Protein AF-A0A1G6ANL2-F1 (afdb_monomer)

Foldseek 3Di:
DDDDDWDWDQPPVVRDIDTDDDQLLPDDDDPVLCVLCLLLLLQLVVLVVLVVCCVVPVVQRVPHDPVSVCCVQCPPDDPVDDDPPDDNSVVSVVSNVCVVVVSNVPRDSVSNSVSSVVRGPDD

Radius of gyration: 17.36 Å; Cα contacts (8 Å, |Δi|>4): 118; chains: 1; bounding box: 47×36×40 Å

Nearest PDB structures (foldseek):
  7piw-assembly1_R  TM=2.664E-01  e=6.854E+00  Dunaliella salina
  3qhc-assembly1_A  TM=2.373E-01  e=8.122E+00  Cyanophora paradoxa

Structure (mmCIF, N/CA/C/O backbone):
data_AF-A0A1G6ANL2-F1
#
_entry.id   AF-A0A1G6ANL2-F1
#
loop_
_atom_site.group_PDB
_atom_site.id
_atom_site.type_symbol
_atom_site.label_atom_id
_atom_site.label_alt_id
_atom_site.label_comp_id
_atom_site.label_asym_id
_atom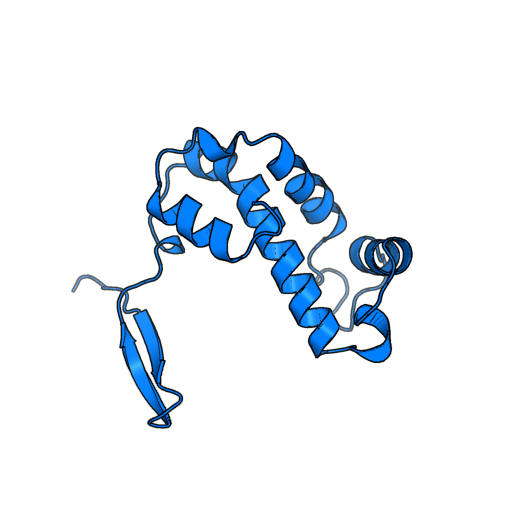_site.label_entity_id
_atom_site.label_seq_id
_atom_site.pdbx_PDB_ins_code
_atom_site.Cartn_x
_atom_site.Cartn_y
_atom_site.Cartn_z
_atom_site.occupancy
_atom_site.B_iso_or_equiv
_atom_site.auth_seq_id
_atom_site.auth_comp_id
_atom_site.auth_asym_id
_atom_site.auth_atom_id
_atom_site.pdbx_PDB_model_num
ATOM 1 N N . MET A 1 1 ? -32.450 11.379 9.507 1.00 54.84 1 MET A N 1
ATOM 2 C CA . MET A 1 1 ? -31.888 10.069 9.114 1.00 54.84 1 MET A CA 1
ATOM 3 C C . MET A 1 1 ? -30.377 10.179 9.186 1.00 54.84 1 MET A C 1
ATOM 5 O O . MET A 1 1 ? -29.856 11.159 8.671 1.00 54.84 1 MET A O 1
ATOM 9 N N . SER A 1 2 ? -29.697 9.248 9.853 1.00 81.88 2 SER A N 1
ATOM 10 C CA . SER A 1 2 ? -28.235 9.128 9.804 1.00 81.88 2 SER A CA 1
ATOM 11 C C . SER A 1 2 ? -27.862 8.172 8.675 1.00 81.88 2 SER A C 1
ATOM 13 O O . SER A 1 2 ? -28.445 7.095 8.570 1.00 81.88 2 SER A O 1
ATOM 15 N N . PHE A 1 3 ? -26.925 8.573 7.821 1.00 82.56 3 PHE A N 1
ATOM 16 C CA . PHE A 1 3 ? -26.337 7.680 6.827 1.00 82.56 3 PHE A CA 1
ATOM 17 C C . PHE A 1 3 ? -25.556 6.558 7.531 1.00 82.56 3 PHE A C 1
ATOM 19 O O . PHE A 1 3 ? -24.914 6.803 8.551 1.00 82.56 3 PHE A O 1
ATOM 26 N N . SER A 1 4 ? -25.620 5.340 6.993 1.00 84.62 4 SER A N 1
ATOM 27 C CA . SER A 1 4 ? -24.825 4.193 7.435 1.00 84.62 4 SER A CA 1
ATOM 28 C C . SER A 1 4 ? -24.197 3.558 6.200 1.00 84.62 4 SER A C 1
ATOM 30 O O . SER A 1 4 ? -24.899 3.269 5.231 1.00 84.62 4 SER A O 1
ATOM 32 N N . ALA A 1 5 ? -22.873 3.416 6.211 1.00 88.12 5 ALA A N 1
ATOM 33 C CA . ALA A 1 5 ? -22.137 2.811 5.111 1.00 88.12 5 ALA A CA 1
ATOM 34 C C . ALA A 1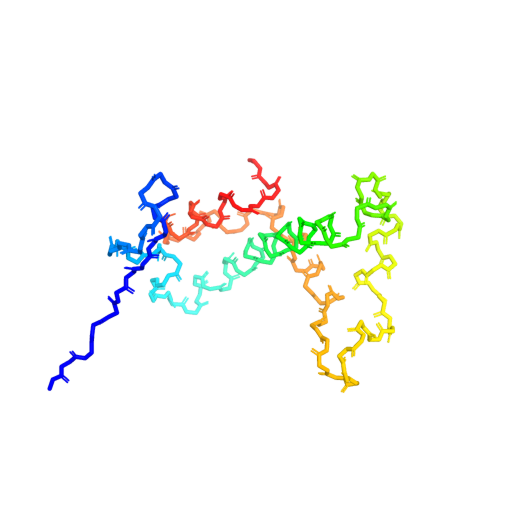 5 ? -22.275 1.279 5.145 1.00 88.12 5 ALA A C 1
ATOM 36 O O . ALA A 1 5 ? -22.319 0.675 6.216 1.00 88.12 5 ALA A O 1
ATOM 37 N N . LEU A 1 6 ? -22.328 0.669 3.960 1.00 90.12 6 LEU A N 1
ATOM 38 C CA . LEU A 1 6 ? -22.526 -0.764 3.749 1.00 90.12 6 LEU A CA 1
ATOM 39 C C . LEU A 1 6 ? -21.374 -1.317 2.905 1.00 90.12 6 LEU A C 1
ATOM 41 O O . LEU A 1 6 ? -21.020 -0.722 1.885 1.00 90.12 6 LEU A O 1
ATOM 45 N N . GLY A 1 7 ? -20.801 -2.448 3.315 1.00 92.06 7 GLY A N 1
ATOM 46 C CA . GLY A 1 7 ? -19.852 -3.198 2.498 1.00 92.06 7 GLY A CA 1
ATOM 47 C C . GLY A 1 7 ? -20.580 -4.100 1.502 1.00 92.06 7 GLY A C 1
ATOM 48 O O . GLY A 1 7 ? -21.645 -4.644 1.797 1.00 92.06 7 GLY A O 1
ATOM 49 N N . ILE A 1 8 ? -19.998 -4.282 0.318 1.00 93.94 8 ILE A N 1
ATOM 50 C CA . ILE A 1 8 ? -20.489 -5.234 -0.682 1.00 93.94 8 ILE A CA 1
ATOM 51 C C . ILE A 1 8 ? -19.349 -6.131 -1.155 1.00 93.94 8 ILE A C 1
ATOM 53 O O . ILE A 1 8 ? -18.205 -5.691 -1.276 1.00 93.94 8 ILE A O 1
ATOM 57 N N . ARG A 1 9 ? -19.669 -7.387 -1.469 1.00 93.44 9 ARG A N 1
ATOM 58 C CA . ARG A 1 9 ? -18.738 -8.338 -2.086 1.00 93.44 9 ARG A CA 1
ATOM 59 C C . ARG A 1 9 ? -19.410 -9.111 -3.215 1.00 93.44 9 ARG A C 1
ATOM 61 O O . ARG A 1 9 ? -20.622 -9.313 -3.198 1.00 93.44 9 ARG A O 1
ATOM 68 N N . ILE A 1 10 ? -18.613 -9.583 -4.168 1.00 94.50 10 ILE A N 1
ATOM 69 C CA . ILE A 1 10 ? -19.076 -10.466 -5.245 1.00 94.50 10 ILE A CA 1
ATOM 70 C C . ILE A 1 10 ? -18.892 -11.918 -4.789 1.00 94.50 10 ILE A C 1
ATOM 72 O O . ILE A 1 10 ? -17.761 -12.366 -4.591 1.00 94.50 10 ILE A O 1
ATOM 76 N N . ASP A 1 11 ? -19.991 -12.654 -4.634 1.00 94.56 11 ASP A N 1
ATOM 77 C CA . ASP A 1 11 ? -19.984 -14.113 -4.519 1.00 94.56 11 ASP A CA 1
ATOM 78 C C . ASP A 1 11 ? -19.795 -14.689 -5.928 1.00 94.56 11 ASP A C 1
ATOM 80 O O . ASP A 1 11 ? -20.728 -14.730 -6.729 1.00 94.56 11 ASP A O 1
ATOM 84 N N . ARG A 1 12 ? -18.555 -15.072 -6.254 1.00 93.75 12 ARG A N 1
ATOM 85 C CA . ARG A 1 12 ? -18.200 -15.587 -7.585 1.00 93.75 12 ARG A CA 1
ATOM 86 C C . ARG A 1 12 ? -18.744 -16.990 -7.860 1.00 93.75 12 ARG A C 1
ATOM 88 O O . ARG A 1 12 ? -18.816 -17.360 -9.022 1.00 93.75 12 ARG A O 1
ATOM 95 N N . GLU A 1 13 ? -19.118 -17.759 -6.837 1.00 95.19 13 GLU A N 1
ATOM 96 C CA . GLU A 1 13 ? -19.716 -19.089 -7.034 1.00 95.19 13 GLU A CA 1
ATOM 97 C C . GLU A 1 13 ? -21.183 -18.978 -7.446 1.00 95.19 13 GLU A C 1
ATOM 99 O O . GLU A 1 13 ? -21.671 -19.762 -8.256 1.00 95.19 13 GLU A O 1
ATOM 104 N N . LYS A 1 14 ? -21.888 -17.997 -6.878 1.00 95.94 14 LYS A N 1
ATOM 105 C CA . LYS A 1 14 ? -23.315 -17.764 -7.137 1.00 95.94 14 LYS A CA 1
ATOM 106 C C . LYS A 1 14 ? -23.583 -16.653 -8.146 1.00 95.94 14 LYS A C 1
ATOM 108 O O . LYS A 1 14 ? -24.739 -16.433 -8.485 1.00 95.94 14 LYS A O 1
ATOM 113 N N . GLU A 1 15 ? -22.541 -15.946 -8.573 1.00 94.88 15 GLU A N 1
ATOM 114 C CA . GLU A 1 15 ? -22.605 -14.783 -9.464 1.00 94.88 15 GLU A CA 1
ATOM 115 C C . GLU A 1 15 ? -23.552 -13.678 -8.956 1.00 94.88 15 GLU A C 1
ATOM 117 O O . GLU A 1 15 ? -24.300 -13.065 -9.716 1.00 94.88 15 GLU A O 1
ATOM 122 N N . VAL A 1 16 ? -23.517 -13.399 -7.647 1.00 97.06 16 VAL A N 1
ATOM 123 C CA . VAL A 1 16 ? -24.348 -12.358 -7.011 1.00 97.06 16 VAL A CA 1
ATOM 124 C C . VAL A 1 16 ? -23.522 -11.391 -6.172 1.00 97.06 16 VAL A C 1
ATOM 126 O O . VAL A 1 16 ? -22.457 -11.727 -5.657 1.00 97.06 16 VAL A O 1
ATOM 129 N N . ILE A 1 17 ? -24.042 -10.176 -5.996 1.00 95.81 17 ILE A N 1
ATOM 130 C CA . ILE A 1 17 ? -23.511 -9.210 -5.031 1.00 95.81 17 ILE A CA 1
ATOM 131 C C . ILE A 1 17 ? -24.213 -9.446 -3.694 1.00 95.81 17 ILE A C 1
ATOM 133 O O . ILE A 1 17 ? -25.442 -9.468 -3.631 1.00 95.81 17 ILE A O 1
ATOM 137 N N . THR A 1 18 ? -23.437 -9.615 -2.627 1.00 95.44 18 THR A N 1
ATOM 138 C CA . THR A 1 18 ? -23.944 -9.788 -1.261 1.00 95.44 18 THR A CA 1
ATOM 139 C C . THR A 1 18 ? -23.416 -8.692 -0.351 1.00 95.44 18 THR A C 1
ATOM 141 O O . THR A 1 18 ? -22.287 -8.227 -0.521 1.00 95.44 18 THR A O 1
ATOM 144 N N . GLU A 1 19 ? -24.201 -8.332 0.657 1.00 94.38 19 GLU A N 1
ATOM 145 C CA . GLU A 1 19 ? -23.759 -7.444 1.731 1.00 94.38 19 GLU A CA 1
ATOM 146 C C . GLU A 1 19 ? -22.623 -8.080 2.544 1.00 94.38 19 GLU A C 1
ATOM 148 O O . GLU A 1 19 ? -22.554 -9.304 2.705 1.00 94.38 19 GLU A O 1
ATOM 153 N N . CYS A 1 20 ? -21.716 -7.247 3.046 1.00 93.69 20 CYS A N 1
ATOM 154 C CA . CYS A 1 20 ? -20.668 -7.647 3.974 1.00 93.69 20 CYS A CA 1
ATOM 155 C C . CYS A 1 20 ? -20.273 -6.492 4.900 1.00 93.69 20 CYS A C 1
ATOM 157 O O . CYS A 1 20 ? -20.679 -5.344 4.708 1.00 93.69 20 CYS A O 1
ATOM 159 N N . ASP A 1 21 ? -19.436 -6.800 5.888 1.00 91.25 21 ASP A N 1
ATOM 160 C CA . ASP A 1 21 ? -18.832 -5.776 6.733 1.00 91.25 21 ASP A CA 1
ATOM 161 C C . ASP A 1 21 ? -17.945 -4.838 5.903 1.00 91.25 21 ASP A C 1
ATOM 163 O O . ASP A 1 21 ? -17.329 -5.242 4.908 1.00 91.25 21 ASP A O 1
ATOM 167 N N . LEU A 1 22 ? -17.865 -3.575 6.326 1.00 92.19 22 LEU A N 1
ATOM 168 C CA . LEU A 1 22 ? -16.912 -2.632 5.754 1.00 92.19 22 LEU A CA 1
ATOM 169 C C . LEU A 1 22 ? -15.482 -3.100 6.053 1.00 92.19 22 LEU A C 1
ATOM 171 O O . LEU A 1 22 ? -15.175 -3.433 7.204 1.00 92.19 22 LEU A O 1
ATOM 175 N N . PRO A 1 23 ? -14.585 -3.087 5.055 1.00 90.38 23 PRO A N 1
ATOM 176 C CA . PRO A 1 23 ? -13.179 -3.368 5.286 1.00 90.38 23 PRO A CA 1
ATOM 177 C C . PRO A 1 23 ? -12.580 -2.452 6.369 1.00 90.38 23 PRO A C 1
ATOM 179 O O . PRO A 1 23 ? -12.908 -1.261 6.403 1.00 90.38 23 PRO A O 1
ATOM 182 N N . PRO A 1 24 ? -11.652 -2.949 7.211 1.00 92.44 24 PRO A N 1
ATOM 183 C CA . PRO A 1 24 ? -11.032 -2.156 8.273 1.00 92.44 24 PRO A CA 1
ATOM 184 C C . PRO A 1 24 ? -10.433 -0.820 7.821 1.00 92.44 24 PRO A C 1
ATOM 186 O O . PRO A 1 24 ? -10.404 0.116 8.612 1.00 92.44 24 PRO A O 1
ATOM 189 N N . ILE A 1 25 ? -10.001 -0.695 6.561 1.00 89.50 25 ILE A N 1
ATOM 190 C CA . ILE A 1 25 ? -9.443 0.546 5.999 1.00 89.50 25 ILE A CA 1
ATOM 191 C C . ILE A 1 25 ? -10.419 1.738 6.017 1.00 89.50 25 ILE A C 1
ATOM 193 O O . ILE A 1 25 ? -9.973 2.877 5.971 1.00 89.50 25 ILE A O 1
ATOM 197 N N . PHE A 1 26 ? -11.731 1.497 6.134 1.00 90.62 26 PHE A N 1
ATOM 198 C CA . PHE A 1 26 ? -12.748 2.548 6.289 1.00 90.62 26 PHE A CA 1
ATOM 199 C C . PHE A 1 26 ? -12.886 3.066 7.731 1.00 90.62 26 PHE A C 1
ATOM 201 O O . PHE A 1 26 ? -13.793 3.840 8.024 1.00 90.62 26 PHE A O 1
ATOM 208 N N . THR A 1 27 ? -12.022 2.627 8.648 1.00 90.88 27 THR A N 1
ATOM 209 C CA . THR A 1 27 ? -11.998 3.125 10.028 1.00 90.88 27 THR A CA 1
ATOM 210 C C . THR A 1 27 ? -11.466 4.555 10.066 1.00 90.88 27 THR A C 1
ATOM 212 O O . THR A 1 27 ? -10.391 4.829 9.535 1.00 90.88 27 THR A O 1
ATOM 215 N N . ASP A 1 28 ? -12.168 5.447 10.767 1.00 90.94 28 ASP A N 1
ATOM 216 C CA . ASP A 1 28 ? -11.659 6.787 11.060 1.00 90.94 28 ASP A CA 1
ATOM 217 C C . ASP A 1 28 ? -10.396 6.696 11.925 1.00 90.94 28 ASP A C 1
ATOM 219 O O . ASP A 1 28 ? -10.423 6.178 13.047 1.00 90.94 28 ASP A O 1
ATOM 223 N N . ILE A 1 29 ? -9.282 7.220 11.415 1.00 92.12 29 ILE A N 1
ATOM 224 C CA . ILE A 1 29 ? -8.008 7.254 12.136 1.00 92.12 29 ILE A CA 1
ATOM 225 C C . ILE A 1 29 ? -7.566 8.699 12.413 1.00 92.12 29 ILE A C 1
ATOM 227 O O . ILE A 1 29 ? -7.704 9.569 11.551 1.00 92.12 29 ILE A O 1
ATOM 231 N N . PRO A 1 30 ? -7.008 8.993 13.602 1.00 94.00 30 PRO A N 1
ATOM 232 C CA . PRO A 1 30 ? -6.401 10.292 13.879 1.00 94.00 30 PRO A CA 1
ATOM 233 C C . PRO A 1 30 ? -5.199 10.578 12.967 1.00 94.00 30 PRO A C 1
ATOM 235 O O . PRO A 1 30 ? -4.468 9.660 12.597 1.00 94.00 30 PRO A O 1
ATOM 238 N N . SER A 1 31 ? -4.916 11.860 12.703 1.00 94.69 31 SER A N 1
ATOM 239 C CA . SER A 1 31 ? -3.790 12.302 11.850 1.00 94.69 31 SER A CA 1
ATOM 240 C C . SER A 1 31 ? -2.443 11.671 12.223 1.00 94.69 31 SER A C 1
ATOM 242 O O . SER A 1 31 ? -1.667 11.298 11.354 1.00 94.69 31 SER A O 1
ATOM 244 N N . GLN A 1 32 ? -2.173 11.500 13.519 1.00 95.00 32 GLN A N 1
ATOM 245 C CA . GLN A 1 32 ? -0.925 10.898 14.006 1.00 95.00 32 GLN A CA 1
ATOM 246 C C . GLN A 1 32 ? -0.781 9.428 13.585 1.00 95.00 32 GLN A C 1
ATOM 248 O O . GLN A 1 32 ? 0.311 8.976 13.256 1.00 95.00 32 GLN A O 1
ATOM 253 N N . GLU A 1 33 ? -1.885 8.676 13.579 1.00 96.12 33 GLU A N 1
ATOM 254 C CA . GLU A 1 33 ? -1.891 7.285 13.117 1.00 96.12 33 GLU A CA 1
ATOM 255 C C . GLU A 1 33 ? -1.772 7.230 11.591 1.00 96.12 33 GLU A C 1
ATOM 257 O O . GLU A 1 33 ? -1.056 6.387 11.057 1.00 96.12 33 GLU A O 1
ATOM 262 N N . TYR A 1 34 ? -2.406 8.175 10.888 1.00 93.69 34 TYR A N 1
ATOM 263 C CA . TYR A 1 34 ? -2.276 8.311 9.438 1.00 93.69 34 TYR A CA 1
ATOM 264 C C . TYR A 1 34 ? -0.816 8.523 9.012 1.00 93.69 34 TYR A C 1
ATOM 266 O O . TYR A 1 34 ? -0.340 7.854 8.096 1.00 93.69 34 TYR A O 1
ATOM 274 N N . GLU A 1 35 ? -0.075 9.401 9.691 1.00 95.31 35 GLU A N 1
ATOM 275 C CA . GLU A 1 35 ? 1.350 9.640 9.417 1.00 95.31 35 GLU A CA 1
ATOM 276 C C . GLU A 1 35 ? 2.201 8.378 9.616 1.00 95.31 35 GLU A C 1
ATOM 278 O O . GLU A 1 35 ? 3.065 8.077 8.790 1.00 95.31 35 GLU A O 1
ATOM 283 N N . LEU A 1 36 ? 1.929 7.601 10.671 1.00 97.00 36 LEU A N 1
ATOM 284 C CA . LEU A 1 36 ? 2.629 6.340 10.929 1.00 97.00 36 LEU A CA 1
ATOM 285 C C . LEU A 1 36 ? 2.326 5.278 9.866 1.00 97.00 36 LEU A C 1
ATOM 287 O O . LEU A 1 36 ? 3.223 4.523 9.493 1.00 97.00 36 LEU A O 1
ATOM 291 N N . LEU A 1 37 ? 1.082 5.213 9.385 1.00 96.38 37 LEU A N 1
ATOM 292 C CA . LEU A 1 37 ? 0.630 4.215 8.414 1.00 96.38 37 LEU A CA 1
ATOM 293 C C . LEU A 1 37 ? 0.907 4.612 6.957 1.00 96.38 37 LEU A C 1
ATOM 295 O O . LEU A 1 37 ? 0.976 3.731 6.105 1.00 96.38 37 LEU A O 1
ATOM 299 N N . SER A 1 38 ? 1.118 5.897 6.658 1.00 95.81 38 SER A N 1
ATOM 300 C CA . SER A 1 38 ? 1.307 6.403 5.287 1.00 95.81 38 SER A CA 1
ATOM 301 C C . SER A 1 38 ? 2.400 5.665 4.496 1.00 95.81 38 SER A C 1
ATOM 303 O O . SER A 1 38 ? 2.118 5.256 3.368 1.00 95.81 38 SER A O 1
ATOM 305 N N . PRO A 1 39 ? 3.607 5.400 5.045 1.00 97.25 39 PRO A N 1
ATOM 306 C CA . PRO A 1 39 ? 4.611 4.595 4.347 1.00 97.25 39 PRO A CA 1
ATOM 307 C C . PRO A 1 39 ? 4.144 3.169 4.040 1.00 97.25 39 PRO A C 1
ATOM 309 O O . PRO A 1 39 ? 4.385 2.660 2.947 1.00 97.25 39 PRO A O 1
ATOM 312 N N . LEU A 1 40 ? 3.460 2.523 4.992 1.00 97.19 40 LEU A N 1
ATOM 313 C CA . LEU A 1 40 ? 2.953 1.158 4.835 1.00 97.19 40 LEU A CA 1
ATOM 314 C C . LEU A 1 40 ? 1.874 1.096 3.745 1.00 97.19 40 LEU A C 1
ATOM 316 O O . LEU A 1 40 ? 1.931 0.233 2.873 1.00 97.19 40 LEU A O 1
ATOM 320 N N . SER A 1 41 ? 0.948 2.055 3.747 1.00 95.62 41 SER A N 1
ATOM 321 C CA . SER A 1 41 ? -0.071 2.208 2.705 1.00 95.62 41 SER A CA 1
ATOM 322 C C . SER A 1 41 ? 0.543 2.500 1.334 1.00 95.62 41 SER A C 1
ATOM 324 O O . SER A 1 41 ? 0.102 1.931 0.340 1.00 95.62 41 SER A O 1
ATOM 326 N N . ALA A 1 42 ? 1.588 3.331 1.263 1.00 96.31 42 ALA A N 1
ATOM 327 C CA . ALA A 1 42 ? 2.313 3.585 0.019 1.00 96.31 42 ALA A CA 1
ATOM 328 C C . ALA A 1 42 ? 2.993 2.314 -0.518 1.00 96.31 42 ALA A C 1
ATOM 330 O O . ALA A 1 42 ? 3.030 2.103 -1.727 1.00 96.31 42 ALA A O 1
ATOM 331 N N . ASN A 1 43 ? 3.504 1.439 0.356 1.00 97.44 43 ASN A N 1
ATOM 332 C CA . ASN A 1 43 ? 4.021 0.129 -0.052 1.00 97.44 43 ASN A CA 1
ATOM 333 C C . ASN A 1 43 ? 2.926 -0.779 -0.611 1.00 97.44 43 ASN A C 1
ATOM 335 O O . ASN A 1 43 ? 3.096 -1.282 -1.716 1.00 97.44 43 ASN A O 1
ATOM 339 N N . ALA A 1 44 ? 1.793 -0.909 0.083 1.00 96.69 44 ALA A N 1
ATOM 340 C CA . ALA A 1 44 ? 0.648 -1.659 -0.435 1.00 96.69 44 ALA A CA 1
ATOM 341 C C . ALA A 1 44 ? 0.196 -1.136 -1.808 1.00 96.69 44 ALA A C 1
ATOM 343 O O . ALA A 1 44 ? -0.040 -1.912 -2.729 1.00 96.69 44 ALA A O 1
ATOM 344 N N . PHE A 1 45 ? 0.138 0.188 -1.969 1.00 95.06 45 PHE A N 1
ATOM 345 C CA . PHE A 1 45 ? -0.233 0.814 -3.232 1.00 95.06 45 PHE A CA 1
ATOM 346 C C . PHE A 1 45 ? 0.728 0.455 -4.376 1.00 95.06 45 PHE A C 1
ATOM 348 O O . PHE A 1 45 ? 0.270 0.072 -5.447 1.00 95.06 45 PHE A O 1
ATOM 355 N N . ILE A 1 46 ? 2.047 0.531 -4.160 1.00 95.12 46 ILE A N 1
ATOM 356 C CA . ILE A 1 46 ? 3.036 0.181 -5.195 1.00 95.12 46 ILE A CA 1
ATOM 357 C C . ILE A 1 46 ? 2.950 -1.299 -5.589 1.00 95.12 46 ILE A C 1
ATOM 359 O O . ILE A 1 46 ? 3.127 -1.624 -6.761 1.00 95.12 46 ILE A O 1
ATOM 363 N N . GLU A 1 47 ? 2.646 -2.197 -4.654 1.00 95.69 47 GLU A N 1
ATOM 364 C CA . GLU A 1 47 ? 2.454 -3.615 -4.975 1.00 95.69 47 GLU A CA 1
ATOM 365 C C . GLU A 1 47 ? 1.195 -3.865 -5.809 1.00 95.69 47 GLU A C 1
ATOM 367 O O . GLU A 1 47 ? 1.240 -4.623 -6.780 1.00 95.69 47 GLU A O 1
ATOM 372 N N . GLU A 1 48 ? 0.080 -3.207 -5.489 1.00 94.12 48 GLU A N 1
ATOM 373 C CA . GLU A 1 48 ? -1.128 -3.273 -6.318 1.00 94.12 48 GLU A CA 1
ATOM 374 C C . GLU A 1 48 ? -0.907 -2.644 -7.699 1.00 94.12 48 GLU A C 1
ATOM 376 O O . GLU A 1 48 ? -1.352 -3.192 -8.709 1.00 94.12 48 GLU A O 1
ATOM 381 N N . GLU A 1 49 ? -0.143 -1.554 -7.773 1.00 92.81 49 GLU A N 1
ATOM 382 C CA . GLU A 1 49 ? 0.244 -0.929 -9.037 1.00 92.81 49 GLU A CA 1
ATOM 383 C C . GLU A 1 49 ? 1.089 -1.881 -9.896 1.00 92.81 49 GLU A C 1
ATOM 385 O O . GLU A 1 49 ? 0.822 -2.049 -11.087 1.00 92.81 49 GLU A O 1
ATOM 390 N N . ARG A 1 50 ? 2.046 -2.599 -9.290 1.00 93.69 50 ARG A N 1
ATOM 391 C CA . ARG A 1 50 ? 2.822 -3.643 -9.977 1.00 93.69 50 ARG A CA 1
ATOM 392 C C . ARG A 1 50 ? 1.921 -4.756 -10.504 1.00 93.69 50 ARG A C 1
ATOM 394 O O . ARG A 1 50 ? 2.029 -5.116 -11.674 1.00 93.69 50 ARG A O 1
ATOM 401 N N . LYS A 1 51 ? 1.004 -5.278 -9.680 1.00 94.69 51 LYS A N 1
ATOM 402 C CA . LYS A 1 51 ? 0.041 -6.317 -10.096 1.00 94.69 51 LYS A CA 1
ATOM 403 C C . LYS A 1 51 ? -0.827 -5.842 -11.260 1.00 94.69 51 LYS A C 1
ATOM 405 O O . LYS A 1 51 ? -1.031 -6.595 -12.213 1.00 94.69 51 LYS A O 1
ATOM 410 N N . LYS A 1 52 ? -1.299 -4.592 -11.211 1.00 92.62 52 LYS A N 1
ATOM 411 C CA . LYS A 1 52 ? -2.069 -3.965 -12.289 1.00 92.62 52 LYS A CA 1
ATOM 412 C C . LYS A 1 52 ? -1.262 -3.924 -13.585 1.00 92.62 52 LYS A C 1
ATOM 414 O O . LYS A 1 52 ? -1.760 -4.376 -14.611 1.00 92.62 52 LYS A O 1
ATOM 419 N N . MET A 1 53 ? -0.021 -3.440 -13.546 1.00 91.81 53 MET A N 1
ATOM 420 C CA . MET A 1 53 ? 0.812 -3.331 -14.748 1.00 91.81 53 MET A CA 1
ATOM 421 C C . MET A 1 53 ? 1.237 -4.693 -15.306 1.00 91.81 53 MET A C 1
ATOM 423 O O . MET A 1 53 ? 1.258 -4.862 -16.519 1.00 91.81 53 MET A O 1
ATOM 427 N N . ILE A 1 54 ? 1.466 -5.698 -14.455 1.00 95.25 54 ILE A N 1
ATOM 428 C CA . ILE A 1 54 ? 1.674 -7.090 -14.893 1.00 95.25 54 ILE A CA 1
ATOM 429 C C . ILE A 1 54 ? 0.437 -7.627 -15.622 1.00 95.25 54 ILE A C 1
ATOM 431 O O . ILE A 1 54 ? 0.567 -8.326 -16.623 1.00 95.25 54 ILE A O 1
ATOM 435 N N . TYR A 1 55 ? -0.766 -7.310 -15.141 1.00 93.75 55 TYR A N 1
ATOM 436 C CA . TYR A 1 55 ? -2.004 -7.729 -15.796 1.00 93.75 55 TYR A CA 1
ATOM 437 C C . TYR A 1 55 ? -2.243 -7.004 -17.132 1.00 93.75 55 TYR A C 1
ATOM 439 O O . TYR A 1 55 ? -2.676 -7.633 -18.096 1.00 93.75 55 TYR A O 1
ATOM 447 N N . LEU A 1 56 ? -1.980 -5.695 -17.193 1.00 90.88 56 LEU A N 1
ATOM 448 C CA . LEU A 1 56 ? -2.236 -4.869 -18.379 1.00 90.88 56 LEU A CA 1
ATOM 449 C C . LEU A 1 56 ? -1.173 -5.041 -19.475 1.00 90.88 56 LEU A C 1
ATOM 451 O O . LEU A 1 56 ? -1.516 -5.090 -20.654 1.00 90.88 56 LEU A O 1
ATOM 455 N N . GLU A 1 57 ? 0.098 -5.149 -19.095 1.00 92.94 57 GLU A N 1
ATOM 456 C CA . GLU A 1 57 ? 1.257 -5.224 -19.992 1.00 92.94 57 GLU A CA 1
ATOM 457 C C . GLU A 1 57 ? 2.183 -6.401 -19.595 1.00 92.94 57 GLU A C 1
ATOM 459 O O . GLU A 1 57 ? 3.349 -6.200 -19.229 1.00 92.94 57 GLU A O 1
ATOM 464 N N . PRO A 1 58 ? 1.703 -7.660 -19.662 1.00 95.19 58 PRO A N 1
ATOM 465 C CA . PRO A 1 58 ? 2.440 -8.827 -19.166 1.00 95.19 58 PRO A CA 1
ATOM 466 C C . PRO A 1 58 ? 3.773 -9.063 -19.884 1.00 95.19 58 PRO A C 1
ATOM 468 O O . PRO A 1 58 ? 4.737 -9.475 -19.246 1.00 95.19 58 PRO A O 1
ATOM 471 N N . GLU A 1 59 ? 3.863 -8.765 -21.185 1.00 95.31 59 GLU A N 1
ATOM 472 C CA . GLU A 1 59 ? 5.108 -8.907 -21.959 1.00 95.31 59 GLU A CA 1
ATOM 473 C C . GLU A 1 59 ? 6.216 -7.967 -21.469 1.00 95.31 59 GLU A C 1
ATOM 475 O O . GLU A 1 59 ? 7.398 -8.295 -21.558 1.00 95.31 59 GLU A O 1
ATOM 480 N N . ARG A 1 60 ? 5.834 -6.800 -20.937 1.00 91.56 60 ARG A N 1
ATOM 481 C CA . ARG A 1 60 ? 6.765 -5.788 -20.438 1.00 91.56 60 ARG A CA 1
ATOM 482 C C . ARG A 1 60 ? 7.084 -5.986 -18.962 1.00 91.56 60 ARG A C 1
ATOM 484 O O . ARG A 1 60 ? 8.240 -5.830 -18.582 1.00 91.56 60 ARG A O 1
ATOM 491 N N . PHE A 1 61 ? 6.080 -6.297 -18.139 1.00 94.88 61 PHE A N 1
ATOM 492 C CA . PHE A 1 61 ? 6.208 -6.285 -16.677 1.00 94.88 61 PHE A CA 1
ATOM 493 C C . PHE A 1 61 ? 6.245 -7.660 -16.006 1.00 94.88 61 PHE A C 1
ATOM 495 O O . PHE A 1 61 ? 6.619 -7.723 -14.837 1.00 94.88 61 PHE A O 1
ATOM 502 N N . GLY A 1 62 ? 5.900 -8.747 -16.706 1.00 93.81 62 GLY A N 1
ATOM 503 C CA . GLY A 1 62 ? 5.801 -10.092 -16.122 1.00 93.81 62 GLY A CA 1
ATOM 504 C C . GLY A 1 62 ? 7.081 -10.561 -15.423 1.00 93.81 62 GLY A C 1
ATOM 505 O O . GLY A 1 62 ? 7.012 -11.018 -14.287 1.00 93.81 62 GLY A O 1
ATOM 506 N N . ASP A 1 63 ? 8.234 -10.345 -16.065 1.00 94.38 63 ASP A N 1
ATOM 507 C CA . ASP A 1 63 ? 9.577 -10.625 -15.529 1.00 94.38 63 ASP A CA 1
ATOM 508 C C . ASP A 1 63 ? 10.467 -9.362 -15.549 1.00 94.38 63 ASP A C 1
ATOM 510 O O . ASP A 1 63 ? 11.680 -9.426 -15.764 1.00 94.38 63 ASP A O 1
ATOM 514 N N . ALA A 1 64 ? 9.858 -8.181 -15.381 1.00 94.50 64 ALA A N 1
ATOM 515 C CA . ALA A 1 64 ? 10.571 -6.907 -15.466 1.00 94.50 64 ALA A CA 1
ATOM 516 C C . ALA A 1 64 ? 11.683 -6.781 -14.415 1.00 94.50 64 ALA A C 1
ATOM 518 O O . ALA A 1 64 ? 11.490 -7.071 -13.232 1.00 94.50 64 ALA A O 1
ATOM 519 N N . SER A 1 65 ? 12.827 -6.249 -14.847 1.00 95.38 65 SER A N 1
ATOM 520 C CA . SER A 1 65 ? 13.913 -5.857 -13.952 1.00 95.38 65 SER A CA 1
ATOM 521 C C . SER A 1 65 ? 13.564 -4.591 -13.164 1.00 95.38 65 SER A C 1
ATOM 523 O O . SER A 1 65 ? 12.646 -3.842 -13.515 1.00 95.38 65 SER A O 1
ATOM 525 N N . ASP A 1 66 ? 14.345 -4.304 -12.122 1.00 92.81 66 ASP A N 1
ATOM 526 C CA . ASP A 1 66 ? 14.222 -3.046 -11.378 1.00 92.81 66 ASP A CA 1
ATOM 527 C C . ASP A 1 66 ? 14.397 -1.818 -12.281 1.00 92.81 66 ASP A C 1
ATOM 529 O O . ASP A 1 66 ? 13.711 -0.822 -12.075 1.00 92.81 66 ASP A O 1
ATOM 533 N N . ASP A 1 67 ? 15.246 -1.886 -13.311 1.00 94.12 67 ASP A N 1
ATOM 534 C CA . ASP A 1 67 ? 15.429 -0.789 -14.268 1.00 94.12 67 ASP A CA 1
ATOM 535 C C . ASP A 1 67 ? 14.157 -0.520 -15.076 1.00 94.12 67 ASP A C 1
ATOM 537 O O . ASP A 1 67 ? 13.769 0.635 -15.253 1.00 94.12 67 ASP A O 1
ATOM 541 N N . THR A 1 68 ? 13.458 -1.573 -15.515 1.00 93.06 68 THR A N 1
ATOM 542 C CA . THR A 1 68 ? 12.171 -1.442 -16.215 1.00 93.06 68 THR A CA 1
ATOM 543 C C . THR A 1 68 ? 11.108 -0.826 -15.307 1.00 93.06 68 THR A C 1
ATOM 545 O O . THR A 1 68 ? 10.369 0.061 -15.736 1.00 93.06 68 THR A O 1
ATOM 548 N N . TRP A 1 69 ? 11.052 -1.247 -14.041 1.00 92.88 69 TRP A N 1
ATOM 549 C CA . TRP A 1 69 ? 10.139 -0.663 -13.060 1.00 92.88 69 TRP A CA 1
ATOM 550 C C . TRP A 1 69 ? 10.488 0.785 -12.717 1.00 92.88 69 TRP A C 1
ATOM 552 O O . TRP A 1 69 ? 9.593 1.616 -12.613 1.00 92.88 69 TRP A O 1
ATOM 562 N N . ASN A 1 70 ? 11.771 1.116 -12.577 1.00 91.75 70 ASN A N 1
ATOM 563 C CA . ASN A 1 70 ? 12.208 2.485 -12.321 1.00 91.75 70 ASN A CA 1
ATOM 564 C C . ASN A 1 70 ? 11.872 3.397 -13.508 1.00 91.75 70 ASN A C 1
ATOM 566 O O . ASN A 1 70 ? 11.344 4.483 -13.301 1.00 91.75 70 ASN A O 1
ATOM 570 N N . ALA A 1 71 ? 12.102 2.948 -14.745 1.00 89.56 71 ALA A N 1
ATOM 571 C CA . ALA A 1 71 ? 11.724 3.712 -15.933 1.00 89.56 71 ALA A CA 1
ATOM 572 C C . ALA A 1 71 ? 10.216 4.011 -15.972 1.00 89.56 71 ALA A C 1
ATOM 574 O O . ALA A 1 71 ? 9.822 5.091 -16.389 1.00 89.56 71 ALA A O 1
ATOM 575 N N . TYR A 1 72 ? 9.385 3.078 -15.499 1.00 88.88 72 TYR A N 1
ATOM 576 C CA . TYR A 1 72 ? 7.946 3.280 -15.357 1.00 88.88 72 TYR A CA 1
ATOM 577 C C . TYR A 1 72 ? 7.598 4.275 -14.236 1.00 88.88 72 TYR A C 1
ATOM 579 O O . TYR A 1 72 ? 6.953 5.290 -14.479 1.00 88.88 72 TYR A O 1
ATOM 587 N N . PHE A 1 73 ? 8.064 4.027 -13.009 1.00 89.31 73 PHE A N 1
ATOM 588 C CA . PHE A 1 73 ? 7.703 4.838 -11.841 1.00 89.31 73 PHE A CA 1
ATOM 589 C C . PHE A 1 73 ? 8.214 6.279 -11.886 1.00 89.31 73 PHE A C 1
ATOM 591 O O . PHE A 1 73 ? 7.634 7.153 -11.247 1.00 89.31 73 PHE A O 1
ATOM 598 N N . PHE A 1 74 ? 9.312 6.513 -12.598 1.00 87.44 74 PHE A N 1
ATOM 599 C CA . PHE A 1 74 ? 9.937 7.824 -12.739 1.00 87.44 74 PHE A CA 1
ATOM 600 C C . PHE A 1 74 ? 9.789 8.376 -14.164 1.00 87.44 74 PHE A C 1
ATOM 602 O O . PHE A 1 74 ? 10.541 9.268 -14.553 1.00 87.44 74 PHE A O 1
ATOM 609 N N . SER A 1 75 ? 8.845 7.840 -14.946 1.00 82.44 75 SER A N 1
ATOM 610 C CA . SER A 1 75 ? 8.524 8.359 -16.272 1.00 82.44 75 SER A CA 1
ATOM 611 C C . SER A 1 75 ? 7.988 9.789 -16.172 1.00 82.44 75 SER A C 1
ATOM 613 O O . SER A 1 75 ? 7.067 10.067 -15.406 1.00 82.44 75 SER A O 1
ATOM 615 N N . GLU A 1 76 ? 8.542 10.690 -16.982 1.00 75.31 76 GLU A N 1
ATOM 616 C CA . GLU A 1 76 ? 7.978 12.028 -17.211 1.00 75.31 76 GLU A CA 1
ATOM 617 C C . GLU A 1 76 ? 6.913 12.013 -18.325 1.00 75.31 76 GLU A C 1
ATOM 619 O O . GLU A 1 76 ? 6.208 13.004 -18.536 1.00 75.31 76 GLU A O 1
ATOM 624 N N . GLU A 1 77 ? 6.789 10.896 -19.052 1.00 68.81 77 GLU A N 1
ATOM 625 C CA . GLU A 1 77 ? 5.768 10.711 -20.077 1.00 68.81 77 GLU A CA 1
ATOM 626 C C . GLU A 1 77 ? 4.439 10.317 -19.417 1.00 68.81 77 GLU A C 1
ATOM 628 O O . GLU A 1 77 ? 4.397 9.336 -18.671 1.00 68.81 77 GLU A O 1
ATOM 633 N N . PRO A 1 78 ? 3.342 11.052 -19.673 1.00 57.28 78 PRO A N 1
ATOM 634 C CA . PRO A 1 78 ? 2.039 10.691 -19.140 1.00 57.28 78 PRO A CA 1
ATOM 635 C C . PRO A 1 78 ? 1.548 9.405 -19.812 1.00 57.28 78 PRO A C 1
ATOM 637 O O . PRO A 1 78 ? 1.419 9.362 -21.038 1.00 57.28 78 PRO A O 1
ATOM 640 N N . ASP A 1 79 ? 1.208 8.386 -19.020 1.00 56.50 79 ASP A N 1
ATOM 641 C CA . ASP A 1 79 ? 0.506 7.188 -19.496 1.00 56.50 79 ASP A CA 1
ATOM 642 C C . ASP A 1 79 ? -0.891 7.566 -20.008 1.00 56.50 79 ASP A C 1
ATOM 644 O O . ASP A 1 79 ? -1.870 7.460 -19.278 1.00 56.50 79 ASP A O 1
ATOM 648 N N . GLY A 1 80 ? -1.002 8.060 -21.245 1.00 54.06 80 GLY A N 1
ATOM 649 C CA . GLY A 1 80 ? -2.241 8.212 -22.029 1.00 54.06 80 GLY A CA 1
ATOM 650 C C . GLY A 1 80 ? -3.354 9.121 -21.473 1.00 54.06 80 GLY A C 1
ATOM 651 O O . GLY A 1 80 ? -4.240 9.530 -22.224 1.00 54.06 80 GLY A O 1
ATOM 652 N N . TYR A 1 81 ? -3.321 9.478 -20.194 1.00 52.44 81 TYR A N 1
ATOM 653 C CA . TYR A 1 81 ? -4.259 10.341 -19.501 1.00 52.44 81 TYR A CA 1
ATOM 654 C C . TYR A 1 81 ? -3.565 11.686 -19.319 1.00 52.44 81 TYR A C 1
ATOM 656 O O . TYR A 1 81 ? -2.520 11.751 -18.689 1.00 52.44 81 TYR A O 1
ATOM 664 N N . PHE A 1 82 ? -4.127 12.709 -19.967 1.00 53.69 82 PHE A N 1
ATOM 665 C CA . PHE A 1 82 ? -3.824 14.147 -19.940 1.00 53.69 82 PHE A CA 1
ATOM 666 C C . PHE A 1 82 ? -2.662 14.622 -19.046 1.00 53.69 82 PHE A C 1
ATOM 668 O O . PHE A 1 82 ? -2.546 14.244 -17.886 1.00 53.69 82 PHE A O 1
ATOM 675 N N . LYS A 1 83 ? -1.869 15.578 -19.549 1.00 47.06 83 LYS A N 1
ATOM 676 C CA . LYS A 1 83 ? -0.870 16.313 -18.755 1.00 47.06 83 LYS A CA 1
ATOM 677 C C . LYS A 1 83 ? -1.463 16.707 -17.385 1.00 47.06 83 LYS A C 1
ATOM 679 O O . LYS A 1 83 ? -2.523 17.326 -17.352 1.00 47.06 83 LYS A O 1
ATOM 684 N N . ASP A 1 84 ? -0.799 16.295 -16.303 1.00 54.50 84 ASP A N 1
ATOM 685 C CA . ASP A 1 84 ? -1.176 16.494 -14.888 1.00 54.50 84 ASP A CA 1
ATOM 686 C C . ASP A 1 84 ? -2.264 15.556 -14.300 1.00 54.50 84 ASP A C 1
ATOM 688 O O . ASP A 1 84 ? -2.637 15.710 -13.138 1.00 54.50 84 ASP A O 1
ATOM 692 N N . ALA A 1 85 ? -2.757 14.558 -15.046 1.00 57.19 85 ALA A N 1
ATOM 693 C CA . ALA A 1 85 ? -3.691 13.538 -14.536 1.00 57.19 85 ALA A CA 1
ATOM 694 C C . ALA A 1 85 ? -2.995 12.275 -13.991 1.00 57.19 85 ALA A C 1
ATOM 696 O O . ALA A 1 85 ? -3.648 11.416 -13.395 1.00 57.19 85 ALA A O 1
ATOM 697 N N . HIS A 1 86 ? -1.685 12.147 -14.207 1.00 64.62 86 HIS A N 1
ATOM 698 C CA . HIS A 1 86 ? -0.918 10.991 -13.765 1.00 64.62 86 HIS A CA 1
ATOM 699 C C . HIS A 1 86 ? -0.591 11.091 -12.273 1.00 64.62 86 HIS A C 1
ATOM 701 O O . HIS A 1 86 ? -0.197 12.148 -11.778 1.00 64.62 86 HIS A O 1
ATOM 707 N N . MET A 1 87 ? -0.732 9.981 -11.547 1.00 72.75 87 MET A N 1
ATOM 708 C CA . MET A 1 87 ? -0.270 9.919 -10.165 1.00 72.75 87 MET A CA 1
ATOM 709 C C . MET A 1 87 ? 1.252 10.011 -10.145 1.00 72.75 87 MET A C 1
ATOM 711 O O . MET A 1 87 ? 1.927 9.253 -10.836 1.00 72.75 87 MET A O 1
ATOM 715 N N . ASP A 1 88 ? 1.804 10.923 -9.354 1.00 79.19 88 ASP A N 1
ATOM 716 C CA . ASP A 1 88 ? 3.251 11.084 -9.282 1.00 79.19 88 ASP A CA 1
ATOM 717 C C . ASP A 1 88 ? 3.892 9.953 -8.456 1.00 79.19 88 ASP A C 1
ATOM 719 O O . ASP A 1 88 ? 4.130 10.064 -7.248 1.00 79.19 88 ASP A O 1
ATOM 723 N N . LEU A 1 89 ? 4.152 8.824 -9.122 1.00 88.12 89 LEU A N 1
ATOM 724 C CA . LEU A 1 89 ? 4.798 7.656 -8.523 1.00 88.12 89 LEU A CA 1
ATOM 725 C C . LEU A 1 89 ? 6.227 7.975 -8.061 1.00 88.12 89 LEU A C 1
ATOM 727 O O . LEU A 1 89 ? 6.719 7.312 -7.144 1.00 88.12 89 LEU A O 1
ATOM 731 N N . SER A 1 90 ? 6.850 9.042 -8.581 1.00 86.25 90 SER A N 1
ATOM 732 C CA . SER A 1 90 ? 8.163 9.503 -8.125 1.00 86.25 90 SER A CA 1
ATOM 733 C C . SER A 1 90 ? 8.152 9.988 -6.672 1.00 86.25 90 SER A C 1
ATOM 735 O O . SER A 1 90 ? 9.175 9.901 -5.993 1.00 86.25 90 SER A O 1
ATOM 737 N N . VA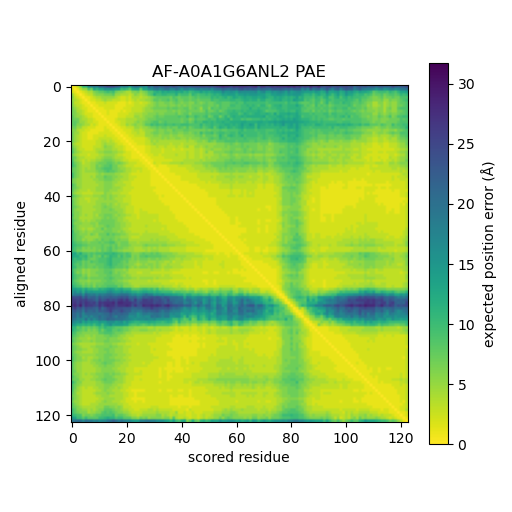L A 1 91 ? 6.991 10.417 -6.158 1.00 89.50 91 VAL A N 1
ATOM 738 C CA . VAL A 1 91 ? 6.787 10.781 -4.745 1.00 89.50 91 VAL A CA 1
ATOM 739 C C . VAL A 1 91 ? 6.391 9.562 -3.909 1.00 89.50 91 VAL A C 1
ATOM 741 O O . VAL A 1 91 ? 6.859 9.395 -2.778 1.00 89.50 91 VAL A O 1
ATOM 744 N N . ILE A 1 92 ? 5.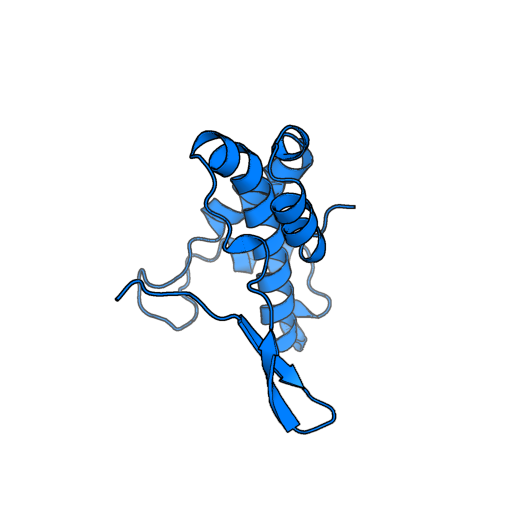555 8.677 -4.461 1.00 92.81 92 ILE A N 1
ATOM 745 C CA . ILE A 1 92 ? 5.021 7.517 -3.732 1.00 92.81 92 ILE A CA 1
ATOM 746 C C . ILE A 1 92 ? 6.080 6.427 -3.526 1.00 92.81 92 ILE A C 1
ATOM 748 O O . ILE A 1 92 ? 6.138 5.830 -2.450 1.00 92.81 92 ILE A O 1
ATOM 752 N N . VAL A 1 93 ? 6.960 6.183 -4.501 1.00 94.50 93 VAL A N 1
ATOM 753 C CA . VAL A 1 93 ? 8.003 5.145 -4.404 1.00 94.50 93 VAL A CA 1
ATOM 754 C C . VAL A 1 93 ? 9.014 5.422 -3.277 1.00 94.50 93 VAL A C 1
ATOM 756 O O . VAL A 1 93 ? 9.311 4.510 -2.503 1.00 94.50 93 VAL A O 1
ATOM 759 N N . PRO A 1 94 ? 9.564 6.638 -3.105 1.00 95.38 94 PRO A N 1
ATOM 760 C CA . PRO A 1 94 ? 10.403 6.941 -1.947 1.00 95.38 94 PRO A CA 1
ATOM 761 C C . PRO A 1 94 ? 9.666 6.782 -0.614 1.00 95.38 94 PRO A C 1
ATOM 763 O O . PRO A 1 94 ? 10.249 6.266 0.340 1.00 95.38 94 PRO A O 1
ATOM 766 N N . LEU A 1 95 ? 8.391 7.183 -0.543 1.00 96.12 95 LEU A N 1
ATOM 767 C CA . LEU A 1 95 ? 7.574 7.032 0.662 1.00 96.12 95 LEU A CA 1
ATOM 768 C C . LEU A 1 95 ? 7.337 5.553 1.001 1.00 96.12 95 LEU A C 1
ATOM 770 O O . LEU A 1 95 ? 7.483 5.160 2.158 1.00 96.12 95 LEU A O 1
ATOM 774 N N . SER A 1 96 ? 7.053 4.717 0.001 1.00 96.75 96 SER A N 1
ATOM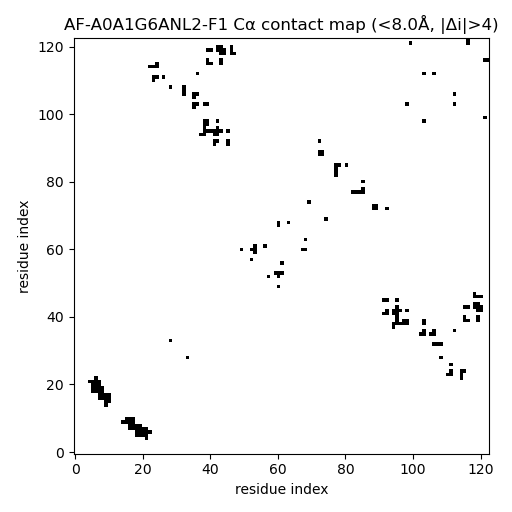 775 C CA . SER A 1 96 ? 6.825 3.283 0.192 1.00 96.75 96 SER A CA 1
ATOM 776 C C . SER A 1 96 ? 8.052 2.563 0.752 1.00 96.75 96 SER A C 1
ATOM 778 O O . SER A 1 96 ? 7.933 1.704 1.627 1.00 96.75 96 SER A O 1
ATOM 780 N N . LYS A 1 97 ? 9.259 2.960 0.330 1.00 96.31 97 LYS A N 1
ATOM 781 C CA . LYS A 1 97 ? 10.521 2.406 0.847 1.00 96.31 97 LYS A CA 1
ATOM 782 C C . LYS A 1 97 ? 10.721 2.682 2.338 1.00 96.31 97 LYS A C 1
ATOM 784 O O . LYS A 1 97 ? 11.351 1.864 3.013 1.00 96.31 97 LYS A O 1
ATOM 789 N N . GLN A 1 98 ? 10.158 3.768 2.876 1.00 97.50 98 GLN A N 1
ATOM 790 C CA . GLN A 1 98 ? 10.234 4.076 4.309 1.00 97.50 98 GLN A CA 1
ATOM 791 C C . GLN A 1 98 ? 9.456 3.074 5.173 1.00 97.50 98 GLN A C 1
ATOM 793 O O . GLN A 1 98 ? 9.734 2.964 6.367 1.00 97.50 98 GLN A O 1
ATOM 798 N N . ALA A 1 99 ? 8.546 2.279 4.596 1.00 97.12 99 ALA A N 1
ATOM 799 C CA . ALA A 1 99 ? 7.860 1.213 5.323 1.00 97.12 99 ALA A CA 1
ATOM 800 C C . ALA A 1 99 ? 8.834 0.162 5.895 1.00 97.12 99 ALA A C 1
ATOM 802 O O . ALA A 1 99 ? 8.556 -0.428 6.940 1.00 97.12 99 ALA A O 1
ATOM 803 N N . ASN A 1 100 ? 10.018 -0.007 5.291 1.00 96.44 100 ASN A N 1
ATOM 804 C CA . ASN A 1 100 ? 11.080 -0.879 5.808 1.00 96.44 100 ASN A CA 1
ATOM 805 C C . ASN A 1 100 ? 11.656 -0.415 7.157 1.00 96.44 100 ASN A C 1
ATOM 807 O O . ASN A 1 100 ? 12.254 -1.216 7.869 1.00 96.44 100 ASN A O 1
ATOM 811 N N . LEU A 1 101 ? 11.463 0.855 7.536 1.00 96.69 101 LEU A N 1
ATOM 812 C CA . LEU A 1 101 ? 11.858 1.377 8.851 1.00 96.69 101 LEU A CA 1
ATOM 813 C C . LEU A 1 101 ? 10.902 0.941 9.973 1.00 96.69 101 LEU A 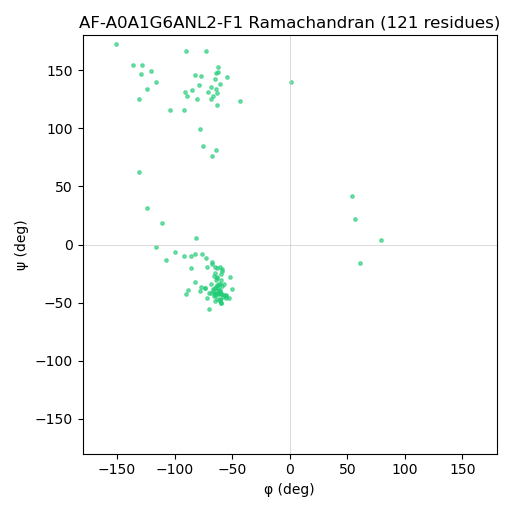C 1
ATOM 815 O O . LEU A 1 101 ? 11.174 1.198 11.143 1.00 96.69 101 LEU A O 1
ATOM 819 N N . ARG A 1 102 ? 9.772 0.305 9.630 1.00 96.50 102 ARG A N 1
ATOM 820 C CA . ARG A 1 102 ? 8.806 -0.298 10.568 1.00 96.50 102 ARG A CA 1
ATOM 821 C C . ARG A 1 102 ? 8.226 0.661 11.616 1.00 96.50 102 ARG A C 1
ATOM 823 O O . ARG A 1 102 ? 7.678 0.236 12.625 1.00 96.50 102 ARG A O 1
ATOM 830 N N . HIS A 1 103 ? 8.252 1.973 11.369 1.00 96.62 103 HIS A N 1
ATOM 831 C CA . HIS A 1 103 ? 7.619 2.957 12.261 1.00 96.62 103 HIS A CA 1
ATOM 832 C C . HIS A 1 103 ? 6.108 2.727 12.419 1.00 96.62 103 HIS A C 1
ATOM 834 O O . HIS A 1 103 ? 5.560 2.978 13.492 1.00 96.62 103 HIS A O 1
ATOM 840 N N . TRP A 1 104 ? 5.468 2.188 11.380 1.00 96.25 104 TRP A N 1
ATOM 841 C CA . TRP A 1 104 ? 4.059 1.802 11.359 1.00 96.25 104 TRP A CA 1
ATOM 842 C C . TRP A 1 104 ? 3.696 0.755 12.425 1.00 96.25 104 TRP A C 1
ATOM 844 O O . TRP A 1 104 ? 2.539 0.685 12.827 1.00 96.25 104 TRP A O 1
ATOM 854 N N . GLU A 1 105 ? 4.648 -0.020 12.960 1.00 96.50 105 GLU A N 1
ATOM 855 C CA . GLU A 1 105 ? 4.373 -0.987 14.036 1.00 96.50 105 GLU A CA 1
ATOM 856 C C . GLU A 1 105 ? 3.884 -0.317 15.320 1.00 96.50 105 GLU A C 1
ATOM 858 O O . GLU A 1 105 ? 3.108 -0.909 16.068 1.00 96.50 105 GLU A O 1
ATOM 863 N N . LYS A 1 106 ? 4.302 0.935 15.548 1.00 96.69 106 LYS A N 1
ATOM 864 C CA . LYS A 1 106 ? 3.879 1.750 16.694 1.00 96.69 106 LYS A CA 1
ATOM 865 C C . LYS A 1 106 ? 2.436 2.241 16.568 1.00 96.69 106 LYS A C 1
ATOM 8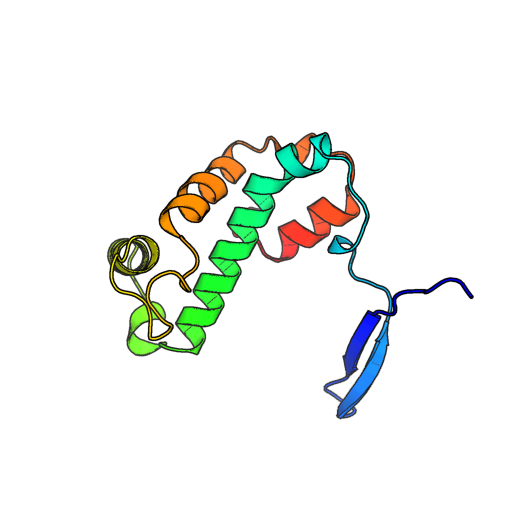67 O O . LYS A 1 106 ? 1.903 2.778 17.538 1.00 96.69 106 LYS A O 1
ATOM 872 N N . SER A 1 107 ? 1.829 2.094 15.389 1.00 95.94 107 SER A N 1
ATOM 873 C CA . SER A 1 107 ? 0.452 2.496 15.142 1.00 95.94 107 SER A CA 1
ATOM 874 C C . SER A 1 107 ? -0.522 1.601 15.909 1.00 95.94 107 SER A C 1
ATOM 876 O O . SER A 1 107 ? -0.368 0.375 15.944 1.00 95.94 107 SER A O 1
ATOM 878 N N . LYS A 1 108 ? -1.520 2.231 16.536 1.00 96.06 108 LYS A N 1
ATOM 879 C CA . LYS A 1 108 ? -2.495 1.583 17.431 1.00 96.06 108 LYS A CA 1
ATOM 880 C C . LYS A 1 108 ? -3.667 0.885 16.723 1.00 96.06 108 LYS A C 1
ATOM 882 O O . LYS A 1 108 ? -4.160 -0.093 17.284 1.00 96.06 108 LYS A O 1
ATOM 887 N N . PRO A 1 109 ? -4.170 1.351 15.560 1.00 95.25 109 PRO A N 1
ATOM 888 C CA . PRO A 1 109 ? -5.243 0.687 14.817 1.00 95.25 109 PRO A CA 1
ATOM 889 C C . PRO A 1 109 ? -4.817 -0.668 14.224 1.00 95.25 109 PRO A C 1
ATOM 891 O O . PRO A 1 109 ? -4.597 -0.797 13.021 1.00 95.25 109 PRO A O 1
ATOM 894 N N . GLU A 1 110 ? -4.733 -1.702 15.067 1.00 95.19 110 GLU A N 1
ATOM 895 C CA . GLU A 1 110 ? -4.201 -3.019 14.689 1.00 95.19 110 GLU A CA 1
ATOM 896 C C . GLU A 1 110 ? -4.927 -3.617 13.479 1.00 95.19 110 GLU A C 1
ATOM 898 O O . GLU A 1 110 ? -4.288 -3.987 12.505 1.00 95.19 110 GLU A O 1
ATOM 903 N N . LYS A 1 111 ? -6.266 -3.578 13.465 1.00 94.62 111 LYS A N 1
ATOM 904 C CA . LYS A 1 111 ? -7.065 -4.097 12.342 1.00 94.62 111 LYS A CA 1
ATOM 905 C C . LYS A 1 111 ? -6.782 -3.390 11.014 1.00 94.62 111 LYS A C 1
ATOM 907 O O . LYS A 1 111 ? -6.863 -4.014 9.962 1.00 94.62 111 LYS A O 1
ATOM 912 N N . VAL A 1 112 ? -6.489 -2.088 11.047 1.00 95.19 112 VAL A N 1
ATOM 913 C CA . VAL A 1 112 ? -6.156 -1.312 9.839 1.00 95.19 112 VAL A CA 1
ATOM 914 C C . VAL A 1 112 ? -4.767 -1.708 9.352 1.00 95.19 112 VAL A C 1
ATOM 916 O O . VAL A 1 112 ? -4.584 -1.987 8.172 1.00 95.19 112 VAL A O 1
ATOM 919 N N . LYS A 1 113 ? -3.803 -1.790 10.273 1.00 94.81 113 LYS A N 1
ATOM 920 C CA . LYS A 1 113 ? -2.429 -2.215 9.995 1.00 94.81 113 LYS A CA 1
ATOM 921 C C . LYS A 1 113 ? -2.383 -3.631 9.413 1.00 94.81 113 LYS A C 1
ATOM 923 O O . LYS A 1 113 ? -1.798 -3.826 8.353 1.00 94.81 113 LYS A O 1
ATOM 928 N N . GLU A 1 114 ? -3.053 -4.585 10.056 1.00 95.06 114 GLU A N 1
ATOM 929 C CA . GLU A 1 114 ? -3.199 -5.967 9.585 1.00 95.06 114 GLU A CA 1
ATOM 930 C C . GLU A 1 114 ? -3.837 -6.022 8.198 1.00 95.06 114 GLU A C 1
ATOM 932 O O . GLU A 1 114 ? -3.349 -6.739 7.329 1.00 95.06 114 GLU A O 1
ATOM 937 N N . TYR A 1 115 ? -4.888 -5.229 7.962 1.00 94.75 115 TYR A N 1
ATOM 938 C CA . TYR A 1 115 ? -5.521 -5.150 6.651 1.00 94.75 115 TYR A CA 1
ATOM 939 C C . TYR A 1 115 ? -4.542 -4.663 5.578 1.00 94.75 115 TYR A C 1
ATOM 941 O O . TYR A 1 115 ? -4.420 -5.306 4.537 1.00 94.75 115 TYR A O 1
ATOM 949 N N . ILE A 1 116 ? -3.806 -3.572 5.829 1.00 95.56 116 ILE A N 1
ATOM 950 C CA . ILE A 1 116 ? -2.829 -3.039 4.868 1.00 95.56 116 ILE A CA 1
ATOM 951 C C . ILE A 1 116 ? -1.739 -4.078 4.573 1.00 95.56 116 ILE A C 1
ATOM 953 O O . ILE A 1 116 ? -1.409 -4.285 3.409 1.00 95.56 116 ILE A O 1
ATOM 957 N N . LEU A 1 117 ? -1.240 -4.784 5.596 1.00 95.56 117 LEU A N 1
ATOM 958 C CA . LEU A 1 117 ? -0.211 -5.823 5.452 1.00 95.56 117 LEU A CA 1
ATOM 959 C C . LEU A 1 117 ? -0.611 -6.971 4.513 1.00 95.56 117 LEU A C 1
ATOM 961 O O . LEU A 1 117 ? 0.260 -7.624 3.950 1.00 95.56 117 LEU A O 1
ATOM 965 N N . THR A 1 118 ? -1.907 -7.210 4.285 1.00 94.19 118 THR A N 1
ATOM 966 C CA . THR A 1 118 ? -2.346 -8.224 3.305 1.00 94.19 118 THR A CA 1
ATOM 967 C C . THR A 1 118 ? -2.012 -7.862 1.853 1.00 94.19 118 THR A C 1
ATOM 969 O O . THR A 1 118 ? -2.055 -8.728 0.980 1.00 94.19 118 THR A O 1
ATOM 972 N N . MET A 1 119 ? -1.674 -6.597 1.59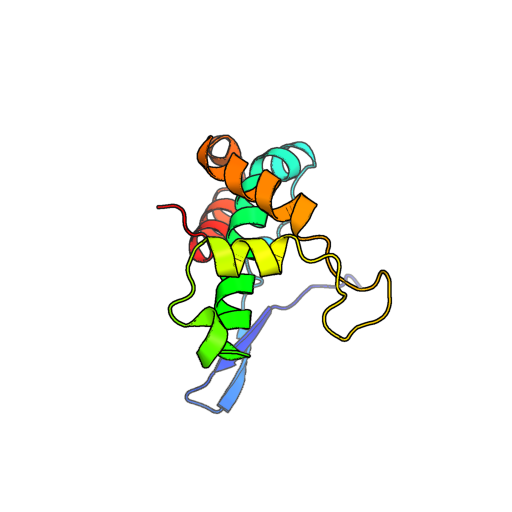2 1.00 93.62 119 MET A N 1
ATOM 973 C CA . MET A 1 119 ? -1.424 -6.043 0.259 1.00 93.62 119 MET A CA 1
ATOM 974 C C . MET A 1 119 ? 0.028 -5.575 0.069 1.00 93.62 119 MET A C 1
ATOM 976 O O . MET A 1 119 ? 0.374 -5.120 -1.014 1.00 93.62 119 MET A O 1
ATOM 980 N N . THR A 1 120 ? 0.882 -5.659 1.093 1.00 93.25 120 THR A N 1
ATOM 981 C CA . THR A 1 120 ? 2.268 -5.166 1.043 1.00 93.25 120 THR A CA 1
ATOM 982 C C . THR A 1 120 ? 3.254 -6.232 0.569 1.00 93.25 120 THR A C 1
ATOM 984 O O . THR A 1 120 ? 2.978 -7.432 0.568 1.00 93.25 120 THR A O 1
ATOM 987 N N . SER A 1 121 ? 4.468 -5.790 0.231 1.00 88.62 121 SER A N 1
ATOM 988 C CA . SER A 1 121 ? 5.615 -6.676 -0.007 1.00 88.62 121 SER A CA 1
ATOM 989 C C . SER A 1 121 ? 6.304 -7.098 1.296 1.00 88.62 121 SER A C 1
ATOM 991 O O . SER A 1 121 ? 7.238 -7.902 1.283 1.00 88.62 121 SER A O 1
ATOM 993 N N . LEU A 1 122 ? 5.907 -6.494 2.418 1.00 85.88 122 LEU A N 1
ATOM 994 C CA . LEU A 1 122 ? 6.541 -6.660 3.719 1.00 85.88 122 LEU A CA 1
ATOM 995 C C . LEU A 1 122 ? 5.991 -7.896 4.424 1.00 85.88 122 LEU A C 1
ATOM 997 O O . LEU A 1 122 ? 4.781 -8.088 4.5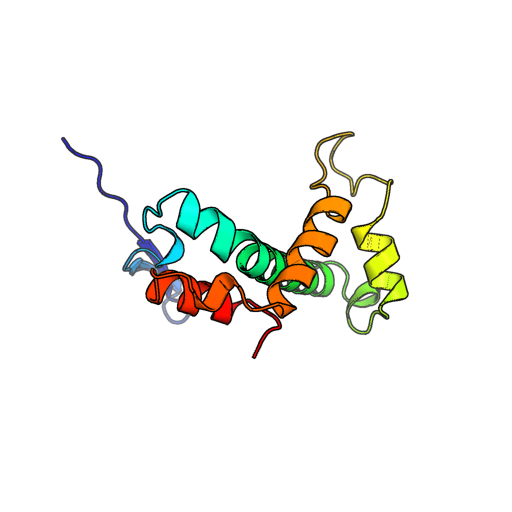00 1.00 85.88 122 LEU A O 1
ATOM 1001 N N . ARG A 1 123 ? 6.904 -8.707 4.957 1.00 65.00 123 ARG A N 1
ATOM 1002 C CA . ARG A 1 123 ? 6.600 -9.859 5.809 1.00 65.00 123 ARG A CA 1
ATOM 1003 C C . ARG A 1 123 ? 6.993 -9.581 7.259 1.00 65.00 123 ARG A C 1
ATOM 1005 O O . ARG A 1 123 ? 7.915 -8.759 7.504 1.00 65.00 123 ARG A O 1
#

Mean predicted aligned error: 5.82 Å

Solvent-accessible surface area (backbone atoms only — not comparable to full-atom values): 7382 Å² total; per-residue (Å²): 135,80,90,76,91,80,22,75,45,74,41,78,90,76,74,40,79,42,82,46,78,66,62,53,78,77,58,92,70,57,70,73,46,47,64,35,38,45,24,47,50,33,27,18,48,53,43,51,50,48,54,49,44,28,70,76,40,40,93,67,44,63,84,47,50,70,65,58,50,47,57,58,44,62,47,88,69,63,82,88,45,57,93,88,67,58,80,65,39,64,62,40,54,63,41,16,61,51,35,79,71,50,61,40,71,76,42,78,62,53,64,37,54,56,56,46,49,76,46,35,89,66,130

Secondary structure (DSSP, 8-state):
------EEEEETTTTEEEEEPPPGGGS---HHHHHHHHHHHHHHHHHHHHHHHHHH-HHHHTT--HHHHHHHHT--S--SS-TT-S--HHHHHHHHHGGGG-GGGG-S-HHHHHHHHTTSS--

pLDDT: mean 89.51, std 11.56, range [47.06, 97.5]

Sequence (123 aa):
MSFSALGIRIDREKEVITECDLPPIFTDIPSQEYELLSPLSANAFIEEERKKMIYLEPERFGDASDDTWNAYFFSEEPDGYFKDAHMDLSVIVPLSKQANLRHWEKSKPEKVKEYILTMTSLR